Protein AF-A0A538U5B8-F1 (afdb_monomer)

pLDDT: mean 76.26, std 8.33, range [54.25, 90.81]

Organism: Eiseniibacteriota bacterium (NCBI:txid2212470)

Mean predicted aligned error: 8.86 Å

Radius of gyration: 15.43 Å; Cα contacts (8 Å, |Δi|>4): 50; chains: 1; bounding box: 26×41×40 Å

Structure (mmCIF, N/CA/C/O backbone):
data_AF-A0A538U5B8-F1
#
_entry.id   AF-A0A538U5B8-F1
#
loop_
_atom_site.group_PDB
_atom_site.id
_atom_site.type_symbol
_atom_site.label_atom_id
_atom_site.label_alt_id
_atom_site.label_comp_id
_atom_site.label_asym_id
_atom_site.label_entity_id
_atom_site.label_seq_id
_atom_site.pdbx_PDB_ins_code
_atom_site.Cartn_x
_atom_site.Cartn_y
_atom_site.Cartn_z
_atom_site.occupancy
_atom_site.B_iso_or_equiv
_atom_site.auth_seq_id
_atom_site.auth_comp_id
_atom_site.auth_asym_id
_atom_site.auth_atom_id
_atom_site.pdbx_PDB_model_num
ATOM 1 N N . GLU A 1 1 ? -1.789 -12.547 -2.329 1.00 54.25 1 GLU A N 1
ATOM 2 C CA . GLU A 1 1 ? -1.277 -13.918 -2.467 1.00 54.25 1 GLU A CA 1
ATOM 3 C C . GLU A 1 1 ? -0.818 -14.069 -3.900 1.00 54.25 1 GLU A C 1
ATOM 5 O O . GLU A 1 1 ? -1.522 -13.591 -4.786 1.00 54.25 1 GLU A O 1
ATOM 10 N N . VAL A 1 2 ? 0.390 -14.567 -4.127 1.00 56.81 2 VAL A N 1
ATOM 11 C CA . VAL A 1 2 ? 0.792 -14.984 -5.473 1.00 56.81 2 VAL A CA 1
ATOM 12 C C . VAL A 1 2 ? 0.435 -16.459 -5.544 1.00 56.81 2 VAL A C 1
ATOM 14 O O . VAL A 1 2 ? 0.918 -17.233 -4.723 1.00 56.81 2 VAL A O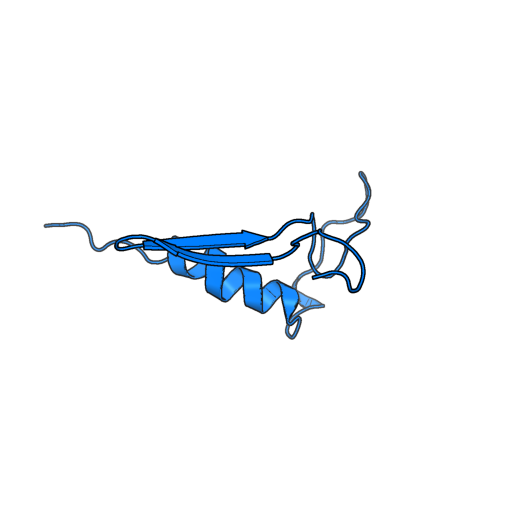 1
ATOM 17 N N . GLU A 1 3 ? -0.472 -16.833 -6.447 1.00 56.12 3 GLU A N 1
ATOM 18 C CA . GLU A 1 3 ? -0.915 -18.226 -6.553 1.00 56.12 3 GLU A CA 1
ATOM 19 C C . GLU A 1 3 ? 0.299 -19.146 -6.741 1.00 56.12 3 GLU A C 1
ATOM 21 O O . GLU A 1 3 ? 1.082 -18.983 -7.678 1.00 56.12 3 GLU A O 1
ATOM 26 N N . GLY A 1 4 ? 0.465 -20.096 -5.818 1.00 70.75 4 GLY A N 1
ATOM 27 C CA . GLY A 1 4 ? 1.561 -21.064 -5.838 1.00 70.75 4 GLY A CA 1
ATOM 28 C C . GLY A 1 4 ? 2.815 -20.679 -5.045 1.00 70.75 4 GLY A C 1
ATOM 29 O O . GLY A 1 4 ? 3.788 -21.429 -5.111 1.00 70.75 4 GLY A O 1
ATOM 30 N N . THR A 1 5 ? 2.821 -19.576 -4.285 1.00 70.88 5 THR A N 1
ATOM 31 C CA . THR A 1 5 ? 3.905 -19.263 -3.334 1.00 70.88 5 THR A CA 1
ATOM 32 C C . THR A 1 5 ? 3.372 -18.985 -1.926 1.00 70.88 5 THR A C 1
ATOM 34 O O . THR A 1 5 ? 2.273 -18.464 -1.758 1.00 70.88 5 THR A O 1
ATOM 37 N N . ASP A 1 6 ? 4.175 -19.277 -0.897 1.00 75.31 6 ASP A N 1
ATOM 38 C CA . ASP A 1 6 ? 3.887 -18.914 0.504 1.00 75.31 6 ASP A CA 1
ATOM 39 C C . ASP A 1 6 ? 4.080 -17.400 0.784 1.00 75.31 6 ASP A C 1
ATOM 41 O O . ASP A 1 6 ? 4.210 -16.969 1.933 1.00 75.31 6 ASP A O 1
ATOM 45 N N . GLU A 1 7 ? 4.130 -16.555 -0.254 1.00 75.12 7 GLU A N 1
ATOM 46 C CA . GLU A 1 7 ? 4.342 -15.116 -0.099 1.00 75.12 7 GLU A CA 1
ATOM 47 C C . GLU A 1 7 ? 3.033 -14.344 0.102 1.00 75.12 7 GLU A C 1
ATOM 49 O O . GLU A 1 7 ? 2.159 -14.235 -0.770 1.00 75.12 7 GLU A O 1
ATOM 54 N N . VAL A 1 8 ? 2.951 -13.679 1.253 1.00 73.38 8 VAL A N 1
ATOM 55 C CA . VAL A 1 8 ? 1.847 -12.784 1.597 1.00 73.38 8 VAL A CA 1
ATOM 56 C C . VAL A 1 8 ? 2.233 -11.338 1.287 1.00 73.38 8 VAL A C 1
ATOM 58 O O . VAL A 1 8 ? 2.957 -10.689 2.036 1.00 73.38 8 VAL A O 1
ATOM 61 N N . LYS A 1 9 ? 1.702 -10.806 0.180 1.00 77.38 9 LYS A N 1
ATOM 62 C CA . LYS A 1 9 ? 1.899 -9.399 -0.225 1.00 77.38 9 LYS A CA 1
ATOM 63 C C . LYS A 1 9 ? 1.032 -8.402 0.542 1.00 77.38 9 LYS A C 1
ATOM 65 O O . LYS A 1 9 ? 1.384 -7.236 0.613 1.00 77.38 9 LYS A O 1
ATOM 70 N N . TYR A 1 10 ? -0.095 -8.828 1.103 1.00 81.94 10 TYR A N 1
ATOM 71 C CA . TYR A 1 10 ? -0.993 -7.959 1.858 1.00 81.94 10 TYR A CA 1
ATOM 72 C C . TYR A 1 10 ? -1.534 -8.704 3.068 1.00 81.94 10 TYR A C 1
ATOM 74 O O . TYR A 1 10 ? -2.051 -9.810 2.930 1.00 81.94 10 TYR A O 1
ATOM 82 N N . LEU A 1 11 ? -1.432 -8.084 4.238 1.00 84.00 1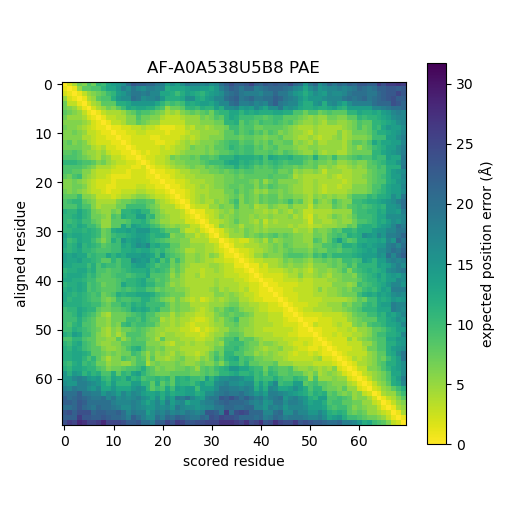1 LEU A N 1
ATOM 83 C CA . LEU A 1 11 ? -1.953 -8.612 5.486 1.00 84.00 11 LEU A CA 1
ATOM 84 C C . LEU A 1 11 ? -2.686 -7.495 6.219 1.00 84.00 11 LEU A C 1
ATOM 86 O O . LEU A 1 11 ? -2.119 -6.441 6.491 1.00 84.00 11 LEU A O 1
ATOM 90 N N . HIS A 1 12 ? -3.944 -7.727 6.561 1.00 86.56 12 HIS A N 1
ATOM 91 C CA . HIS A 1 12 ? -4.734 -6.799 7.354 1.00 86.56 12 HIS A CA 1
ATOM 92 C C . HIS A 1 12 ? -5.511 -7.564 8.410 1.00 86.56 12 HIS A C 1
ATOM 94 O O . HIS A 1 12 ? -6.094 -8.608 8.125 1.00 86.56 12 HIS A O 1
ATOM 100 N N . GLY A 1 13 ? -5.522 -7.040 9.629 1.00 86.69 13 GLY A N 1
ATOM 101 C CA . GLY A 1 13 ? -6.204 -7.681 10.738 1.00 86.69 13 GLY A CA 1
ATOM 102 C C . GLY A 1 13 ? -6.445 -6.741 11.905 1.00 86.69 13 GLY A C 1
ATOM 103 O O . GLY A 1 13 ? -5.959 -5.609 11.952 1.00 86.69 13 GLY A O 1
ATOM 104 N N . GLN A 1 14 ? -7.215 -7.232 12.870 1.00 88.56 14 GLN A N 1
ATOM 105 C CA . GLN A 1 14 ? -7.444 -6.553 14.139 1.00 88.56 14 GLN A CA 1
ATOM 106 C C . GLN A 1 14 ? -6.633 -7.241 15.231 1.00 88.56 14 GLN A C 1
ATOM 108 O O . GLN A 1 14 ? -6.570 -8.468 15.287 1.00 88.56 14 GLN A O 1
ATOM 113 N N . TYR A 1 15 ? -6.026 -6.451 16.111 1.00 88.69 15 TYR A N 1
ATOM 114 C CA . TYR A 1 15 ? -5.354 -6.962 17.298 1.00 88.69 15 TYR A CA 1
ATOM 115 C C . TYR A 1 15 ? -5.670 -6.073 18.503 1.00 88.69 15 TYR A C 1
ATOM 117 O O . TYR A 1 15 ? -5.388 -4.871 18.518 1.00 88.69 15 TYR A O 1
ATOM 125 N N . GLY A 1 16 ? -6.293 -6.664 19.525 1.00 90.81 16 GLY A N 1
ATOM 126 C CA . GLY A 1 16 ? -6.764 -5.940 20.703 1.00 90.81 16 GLY A CA 1
ATOM 127 C C . GLY A 1 16 ? -7.786 -4.857 20.343 1.00 90.81 16 GLY A C 1
ATOM 128 O O . GLY A 1 16 ? -8.893 -5.158 19.912 1.00 90.81 16 GLY A O 1
ATOM 129 N N . ARG A 1 17 ? -7.419 -3.585 20.548 1.00 86.62 17 ARG A N 1
ATOM 130 C CA . ARG A 1 17 ? -8.270 -2.411 20.260 1.00 86.62 17 ARG A CA 1
ATOM 131 C C . ARG A 1 17 ? -7.864 -1.654 18.992 1.00 86.62 17 ARG A C 1
ATOM 133 O O . ARG A 1 17 ? -8.349 -0.546 18.778 1.00 86.62 17 ARG A O 1
ATOM 140 N N . GLY A 1 18 ? -6.931 -2.198 18.215 1.00 81.44 18 GLY A N 1
ATOM 141 C CA . GLY A 1 18 ? -6.382 -1.558 17.026 1.00 81.44 18 GLY A CA 1
ATOM 142 C C . GLY A 1 18 ? -6.445 -2.461 15.803 1.00 81.44 18 GLY A C 1
ATOM 143 O O . GLY A 1 18 ? -6.776 -3.645 15.885 1.00 81.44 18 GLY A O 1
ATOM 144 N N . THR A 1 19 ? -6.097 -1.883 14.664 1.00 86.88 19 THR A N 1
ATOM 145 C CA . THR A 1 19 ? -5.920 -2.595 13.402 1.00 86.88 19 THR A CA 1
ATOM 146 C C . THR A 1 19 ? -4.460 -2.519 12.983 1.00 86.88 19 THR A C 1
ATOM 148 O O . THR A 1 19 ? -3.750 -1.572 13.328 1.00 86.88 19 THR A O 1
ATOM 151 N N . PHE A 1 20 ? -3.997 -3.533 12.265 1.00 84.44 20 PHE A N 1
ATOM 152 C CA . PHE A 1 20 ? -2.695 -3.523 11.621 1.00 84.44 20 PHE A CA 1
ATOM 153 C C . PHE A 1 20 ? -2.874 -3.841 10.143 1.00 84.44 20 PHE A C 1
ATOM 155 O O . PHE A 1 20 ? -3.746 -4.620 9.753 1.00 84.44 20 PHE A O 1
ATOM 162 N N . THR A 1 21 ? -2.037 -3.215 9.329 1.00 84.19 21 THR A N 1
ATOM 163 C CA . THR A 1 21 ? -2.030 -3.398 7.885 1.00 84.19 21 THR A CA 1
ATOM 164 C C . THR A 1 21 ? -0.584 -3.429 7.423 1.00 84.19 21 THR A C 1
ATOM 166 O O . THR A 1 21 ? 0.195 -2.542 7.764 1.00 84.19 21 THR A O 1
ATOM 169 N N . PHE A 1 22 ? -0.236 -4.441 6.644 1.00 80.75 22 PHE A N 1
ATOM 170 C CA . PHE A 1 22 ? 1.044 -4.609 5.981 1.00 80.75 22 PHE A CA 1
ATOM 171 C C . PHE A 1 22 ? 0.790 -4.802 4.487 1.00 80.75 22 PHE A C 1
ATOM 173 O O . PHE A 1 22 ? -0.065 -5.595 4.094 1.00 80.75 22 PHE A O 1
ATOM 180 N N . LEU A 1 23 ? 1.533 -4.074 3.660 1.00 79.44 23 LEU A N 1
ATOM 181 C CA . LEU A 1 23 ? 1.583 -4.266 2.217 1.00 79.44 23 LEU A CA 1
ATOM 182 C C . LEU A 1 23 ? 3.059 -4.365 1.821 1.00 79.44 23 LEU A C 1
ATOM 184 O O . LEU A 1 23 ? 3.823 -3.439 2.074 1.00 79.44 23 LEU A O 1
ATOM 188 N N . GLY A 1 24 ? 3.452 -5.500 1.253 1.00 75.50 24 GLY A N 1
ATOM 189 C CA . GLY A 1 24 ? 4.788 -5.744 0.724 1.00 75.50 24 GLY A CA 1
ATOM 190 C C . GLY A 1 24 ? 4.895 -5.304 -0.736 1.00 75.50 24 GLY A C 1
ATOM 191 O O . GLY A 1 24 ? 3.994 -5.567 -1.533 1.00 75.50 24 GLY A O 1
ATOM 192 N N . GLY A 1 25 ? 6.012 -4.663 -1.081 1.00 76.06 25 GLY A N 1
ATOM 193 C CA . GLY A 1 25 ? 6.273 -4.077 -2.401 1.00 76.06 25 GLY A CA 1
ATOM 194 C C . GLY A 1 25 ? 6.619 -2.589 -2.304 1.00 76.06 25 GLY A C 1
ATOM 195 O O . GLY A 1 25 ? 6.419 -1.976 -1.258 1.00 76.06 25 GLY A O 1
ATOM 196 N N . HIS A 1 26 ? 7.175 -2.025 -3.379 1.00 73.69 26 HIS A N 1
ATOM 197 C CA . HIS A 1 26 ? 7.499 -0.595 -3.461 1.00 73.69 26 HIS A CA 1
ATOM 198 C C . HIS A 1 26 ? 6.281 0.218 -3.912 1.00 73.69 26 HIS A C 1
ATOM 200 O O . HIS A 1 26 ? 5.776 1.054 -3.166 1.00 73.69 26 HIS A O 1
ATOM 206 N N . ASP A 1 27 ? 5.775 -0.083 -5.107 1.00 75.62 27 ASP A N 1
ATOM 207 C CA . ASP A 1 27 ? 4.589 0.536 -5.686 1.00 75.62 27 ASP A CA 1
ATOM 208 C C . ASP A 1 27 ? 3.592 -0.571 -6.094 1.00 75.62 27 ASP A C 1
ATOM 210 O O . ASP A 1 27 ? 4.002 -1.586 -6.668 1.00 75.62 27 ASP A O 1
ATOM 214 N N . PRO A 1 28 ? 2.298 -0.451 -5.739 1.00 78.31 28 PRO A N 1
ATOM 215 C CA . PRO A 1 28 ? 1.290 -1.453 -6.079 1.00 78.31 28 PRO A CA 1
ATOM 216 C C . PRO A 1 28 ? 0.990 -1.550 -7.582 1.00 78.31 28 PRO A C 1
ATOM 218 O O . PRO A 1 28 ? 0.536 -2.604 -8.023 1.00 78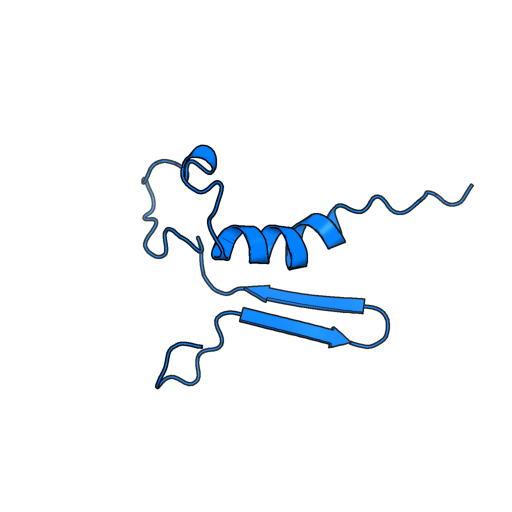.31 28 PRO A O 1
ATOM 221 N N . GLU A 1 29 ? 1.210 -0.480 -8.345 1.00 78.00 29 GLU A N 1
ATOM 222 C CA . GLU A 1 29 ? 0.971 -0.421 -9.791 1.00 78.00 29 GLU A CA 1
ATOM 223 C C . GLU A 1 29 ? 2.286 -0.416 -10.592 1.00 78.00 29 GLU A C 1
ATOM 225 O O . GLU A 1 29 ? 2.274 -0.756 -11.772 1.00 78.00 29 GLU A O 1
ATOM 230 N N . ASP A 1 30 ? 3.423 -0.116 -9.948 1.00 75.44 30 ASP A N 1
ATOM 231 C CA . ASP A 1 30 ? 4.763 -0.158 -10.552 1.00 75.44 30 ASP A CA 1
ATOM 232 C C . ASP A 1 30 ? 5.774 -0.997 -9.739 1.00 75.44 30 ASP A C 1
ATOM 234 O O . ASP A 1 30 ? 6.668 -0.510 -9.044 1.00 75.44 30 ASP A O 1
ATOM 238 N N . TYR A 1 31 ? 5.643 -2.321 -9.820 1.00 70.38 31 TYR A N 1
ATOM 239 C CA . TYR A 1 31 ? 6.449 -3.239 -9.008 1.00 70.38 31 TYR A CA 1
ATOM 240 C C . TYR A 1 31 ? 7.965 -3.180 -9.290 1.00 70.38 31 TYR A C 1
ATOM 242 O O . TYR A 1 31 ? 8.755 -3.565 -8.428 1.00 70.38 31 TYR A O 1
ATOM 250 N N . GLN A 1 32 ? 8.380 -2.751 -10.487 1.00 75.69 32 GLN A N 1
ATOM 251 C CA . GLN A 1 32 ? 9.785 -2.768 -10.903 1.00 75.69 32 GLN A CA 1
ATOM 252 C C . GLN A 1 32 ? 10.516 -1.442 -10.688 1.00 75.69 32 GLN A C 1
ATOM 254 O O . GLN A 1 32 ? 11.736 -1.469 -10.826 1.00 75.69 32 GLN A O 1
ATOM 259 N N . HIS A 1 33 ? 9.810 -0.352 -10.338 1.00 77.38 33 HIS A N 1
ATOM 260 C CA . HIS A 1 33 ? 10.319 1.026 -10.210 1.00 77.38 33 HIS A CA 1
ATOM 261 C C . HIS A 1 33 ? 11.818 1.085 -9.891 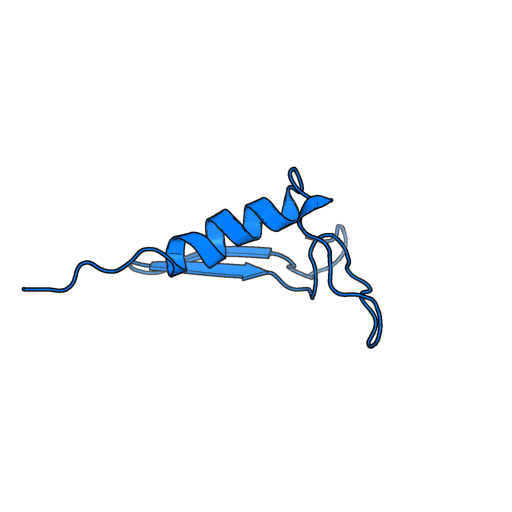1.00 77.38 33 HIS A C 1
ATOM 263 O O . HIS A 1 33 ? 12.248 0.860 -8.753 1.00 77.38 33 HIS A O 1
ATOM 269 N N . MET A 1 34 ? 12.628 1.367 -10.912 1.00 81.12 34 MET A N 1
ATOM 270 C CA . MET A 1 34 ? 14.079 1.313 -10.796 1.00 81.12 34 MET A CA 1
ATOM 271 C C . MET A 1 34 ? 14.623 2.633 -10.255 1.00 81.12 34 MET A C 1
ATOM 273 O O . MET A 1 34 ? 14.025 3.704 -10.378 1.00 81.12 34 MET A O 1
A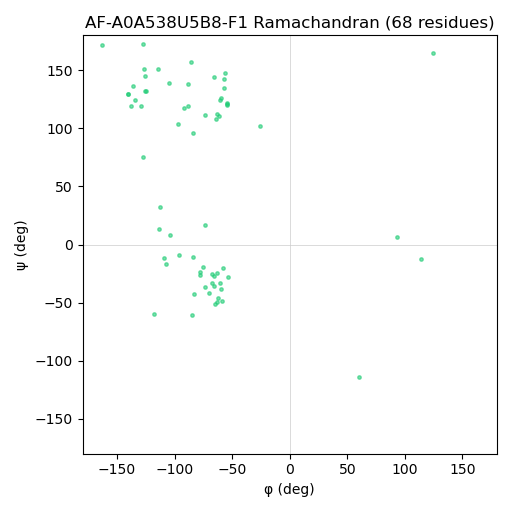TOM 277 N N . VAL A 1 35 ? 15.816 2.582 -9.660 1.00 78.38 35 VAL A N 1
ATOM 278 C CA . VAL A 1 35 ? 16.494 3.796 -9.193 1.00 78.38 35 VAL A CA 1
ATOM 279 C C . VAL A 1 35 ? 16.812 4.689 -10.396 1.00 78.38 35 VAL A C 1
ATOM 281 O O . VAL A 1 35 ? 17.664 4.351 -11.215 1.00 78.38 35 VAL A O 1
ATOM 284 N N . GLY A 1 36 ? 16.140 5.839 -10.475 1.00 81.94 36 GLY A N 1
ATOM 285 C CA . GLY A 1 36 ? 16.278 6.809 -11.566 1.00 81.94 36 GLY A CA 1
ATOM 286 C C . GLY A 1 36 ? 15.027 6.967 -12.432 1.00 81.94 36 GLY A C 1
ATOM 287 O O . GLY A 1 36 ? 14.947 7.952 -13.166 1.00 81.94 36 GLY A O 1
ATOM 288 N N . ASP A 1 37 ? 14.047 6.067 -12.309 1.00 82.38 37 ASP A N 1
ATOM 289 C CA . ASP A 1 37 ? 12.750 6.236 -12.960 1.00 82.38 37 ASP A CA 1
ATOM 290 C C . ASP A 1 37 ? 12.007 7.445 -12.367 1.00 82.38 37 ASP A C 1
ATOM 292 O O . ASP A 1 37 ? 12.130 7.728 -11.164 1.00 82.38 37 ASP A O 1
ATOM 296 N N . PRO A 1 38 ? 11.247 8.192 -13.190 1.00 83.69 38 PRO A N 1
ATOM 297 C CA . PRO A 1 38 ? 10.466 9.325 -12.712 1.00 83.69 38 PRO A CA 1
ATOM 298 C C . PRO A 1 38 ? 9.510 8.886 -11.600 1.00 83.69 38 PRO A C 1
ATOM 300 O O . PRO A 1 38 ? 9.020 7.762 -11.596 1.00 83.69 38 PRO A O 1
ATOM 303 N N . ALA A 1 39 ? 9.237 9.780 -10.648 1.00 81.12 39 ALA A N 1
ATOM 304 C CA . ALA A 1 39 ? 8.300 9.486 -9.568 1.00 81.12 39 ALA A CA 1
ATOM 305 C C . ALA A 1 39 ? 6.921 9.102 -10.127 1.00 81.12 39 ALA A C 1
ATOM 307 O O . ALA A 1 39 ? 6.461 9.704 -11.103 1.00 81.12 39 ALA A O 1
ATOM 308 N N . THR A 1 40 ? 6.255 8.140 -9.483 1.00 79.44 40 THR A N 1
ATOM 309 C CA . THR A 1 40 ? 4.953 7.659 -9.940 1.00 79.44 40 THR A CA 1
ATOM 310 C C . THR A 1 40 ? 3.927 8.787 -9.957 1.00 79.44 40 THR A C 1
ATOM 312 O O . THR A 1 40 ? 3.670 9.447 -8.945 1.00 79.44 40 THR A O 1
ATOM 315 N N . A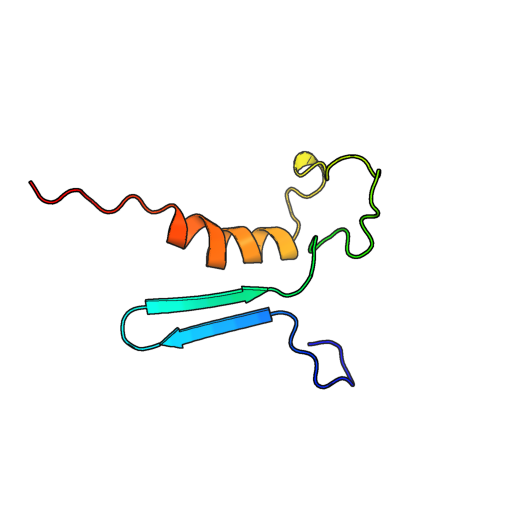SP A 1 41 ? 3.307 9.003 -11.114 1.00 82.31 41 ASP A N 1
ATOM 316 C CA . ASP A 1 41 ? 2.239 9.982 -11.265 1.00 82.31 41 ASP A CA 1
ATOM 317 C C . ASP A 1 41 ? 0.894 9.374 -10.853 1.00 82.31 41 ASP A C 1
ATOM 319 O O . ASP A 1 41 ? 0.188 8.731 -11.633 1.00 82.31 41 ASP A O 1
ATOM 323 N N . LEU A 1 42 ? 0.516 9.627 -9.600 1.00 76.06 42 LEU A N 1
ATOM 324 C CA . LEU A 1 42 ? -0.736 9.152 -9.007 1.00 76.06 42 LEU A CA 1
ATOM 325 C C . LEU A 1 42 ? -1.992 9.610 -9.767 1.00 76.06 42 LEU A C 1
ATOM 327 O O . LEU A 1 42 ? -3.051 8.997 -9.617 1.00 76.06 42 LEU A O 1
ATOM 331 N N . SER A 1 43 ? -1.911 10.670 -10.582 1.00 81.88 43 SER A N 1
ATOM 332 C CA . SER A 1 43 ? -3.058 11.139 -11.367 1.00 81.88 43 SER A CA 1
ATOM 333 C C . SER A 1 43 ? -3.491 10.125 -12.432 1.00 81.88 43 SER A C 1
ATOM 335 O O . SER A 1 43 ? -4.683 10.040 -12.745 1.00 81.88 43 SER A O 1
ATOM 337 N N . GLN A 1 44 ? -2.556 9.298 -12.911 1.00 83.12 44 GLN A N 1
ATOM 338 C CA . GLN A 1 44 ? -2.803 8.241 -13.895 1.00 83.12 44 GLN A CA 1
ATOM 339 C C . GLN A 1 44 ? -3.516 7.026 -13.279 1.00 83.12 44 GLN A C 1
ATOM 341 O O . GLN A 1 44 ? -4.188 6.275 -13.982 1.00 83.12 44 GLN A O 1
ATOM 346 N N . TYR A 1 45 ? -3.474 6.886 -11.950 1.00 81.69 45 TYR A N 1
ATOM 347 C CA . TYR A 1 45 ? -3.990 5.729 -11.212 1.00 81.69 45 TYR A CA 1
ATOM 348 C C . TYR A 1 45 ? -5.204 6.056 -10.336 1.00 81.69 45 TYR A C 1
ATOM 350 O O . TYR A 1 45 ? -5.438 5.436 -9.298 1.00 81.69 45 TYR A O 1
ATOM 358 N N . ARG A 1 46 ? -6.042 7.007 -10.765 1.00 78.38 46 ARG A N 1
ATOM 359 C CA . ARG A 1 46 ? -7.218 7.476 -10.003 1.00 78.38 46 ARG A CA 1
ATOM 360 C C . ARG A 1 46 ? -8.185 6.363 -9.568 1.00 78.38 46 ARG A C 1
ATOM 362 O O . ARG A 1 46 ? -8.885 6.511 -8.566 1.00 78.38 46 ARG A O 1
ATOM 369 N N . HIS A 1 47 ? -8.237 5.266 -10.323 1.00 82.31 47 HIS A N 1
ATOM 370 C CA . HIS A 1 47 ? -9.096 4.106 -10.063 1.00 82.31 47 HIS A CA 1
ATOM 371 C C . HIS A 1 47 ? -8.319 2.832 -9.707 1.00 82.31 47 HIS A C 1
ATOM 373 O O . HIS A 1 47 ? -8.917 1.758 -9.689 1.00 82.31 47 HIS A O 1
ATOM 379 N N . SER A 1 48 ? -7.022 2.941 -9.400 1.00 83.50 48 SER A N 1
ATOM 380 C CA . SER A 1 48 ? -6.212 1.788 -9.010 1.00 83.50 48 SER A CA 1
ATOM 381 C C . SER A 1 48 ? -6.786 1.123 -7.749 1.00 83.50 48 SER A C 1
ATOM 383 O O . SER A 1 48 ? -6.978 1.788 -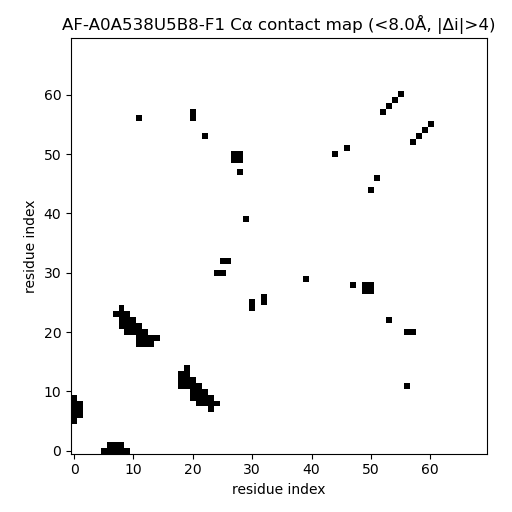6.717 1.00 83.50 48 SER A O 1
ATOM 385 N N . PRO A 1 49 ? -7.059 -0.192 -7.799 1.00 79.94 49 PRO A N 1
ATOM 386 C CA . PRO A 1 49 ? -7.479 -0.942 -6.626 1.00 79.94 49 PRO A CA 1
ATOM 387 C C . PRO A 1 49 ? -6.348 -1.059 -5.593 1.00 79.94 49 PRO A C 1
ATOM 389 O O . PRO A 1 49 ? -6.635 -1.015 -4.395 1.00 79.94 49 PRO A O 1
ATOM 392 N N . GLY A 1 50 ? -5.084 -1.135 -6.030 1.00 80.69 50 GLY A N 1
ATOM 393 C CA . GLY A 1 50 ? -3.913 -1.221 -5.156 1.00 80.69 50 GLY A CA 1
ATOM 394 C C . GLY A 1 50 ? -3.713 0.033 -4.304 1.00 80.69 50 GLY A C 1
ATOM 395 O O . GLY A 1 50 ? -3.660 -0.049 -3.073 1.00 80.69 50 GLY A O 1
ATOM 396 N N . TYR A 1 51 ? -3.718 1.215 -4.925 1.00 83.06 51 TYR A N 1
ATOM 397 C CA . TYR A 1 51 ? -3.624 2.478 -4.189 1.00 83.06 51 TYR A CA 1
ATOM 398 C C . TYR A 1 51 ? -4.844 2.729 -3.296 1.00 83.06 51 TYR A C 1
ATOM 400 O O . TYR A 1 51 ? -4.684 3.224 -2.178 1.00 83.06 51 TYR A O 1
ATOM 408 N N . ARG A 1 52 ? -6.062 2.344 -3.713 1.00 82.94 52 ARG A N 1
ATOM 40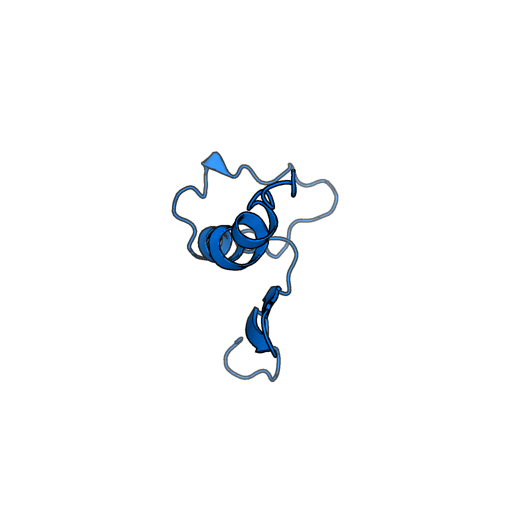9 C CA . ARG A 1 52 ? -7.254 2.432 -2.840 1.00 82.94 52 ARG A CA 1
ATOM 410 C C . ARG A 1 52 ? -7.108 1.601 -1.571 1.00 82.94 52 ARG A C 1
ATOM 412 O O . ARG A 1 52 ? -7.541 2.045 -0.510 1.00 82.94 52 ARG A O 1
ATOM 419 N N . LEU A 1 53 ? -6.501 0.424 -1.672 1.00 78.56 53 LEU A N 1
ATOM 420 C CA . LEU A 1 53 ? -6.223 -0.451 -0.536 1.00 78.56 53 LEU A CA 1
ATOM 421 C C . LEU A 1 53 ? -5.274 0.215 0.471 1.00 78.56 53 LEU A C 1
ATOM 423 O O . LEU A 1 53 ? -5.566 0.230 1.668 1.00 78.56 53 LEU A O 1
ATOM 427 N N . ILE A 1 54 ? -4.191 0.835 -0.012 1.00 79.12 54 ILE A N 1
ATOM 428 C CA . ILE A 1 54 ? -3.237 1.582 0.827 1.00 79.12 54 ILE A CA 1
ATOM 429 C C . ILE A 1 54 ? -3.914 2.778 1.494 1.00 79.12 54 ILE A C 1
ATOM 431 O O . ILE A 1 54 ? -3.805 2.970 2.706 1.00 79.12 54 ILE A O 1
ATOM 435 N N . LEU A 1 55 ? -4.629 3.584 0.712 1.00 74.81 55 LEU A N 1
ATOM 436 C CA . LEU A 1 55 ? -5.279 4.788 1.214 1.00 74.81 55 LEU A CA 1
ATOM 437 C C . LEU A 1 55 ? -6.276 4.452 2.326 1.00 74.81 55 LEU A C 1
ATOM 439 O O . LEU A 1 55 ? -6.211 5.041 3.402 1.00 74.81 55 LEU A O 1
ATOM 443 N N . ASN A 1 56 ? -7.141 3.462 2.108 1.00 78.50 56 ASN A N 1
ATOM 444 C CA . ASN A 1 56 ? -8.207 3.126 3.050 1.00 78.50 56 ASN A CA 1
ATOM 445 C C . ASN A 1 56 ? -7.714 2.422 4.315 1.00 78.50 56 ASN A C 1
ATOM 447 O O . ASN A 1 56 ? -8.258 2.672 5.387 1.00 78.50 56 ASN A O 1
ATOM 451 N N . ASN A 1 57 ? -6.703 1.555 4.208 1.00 74.56 57 ASN A N 1
ATOM 452 C CA . ASN A 1 57 ? -6.325 0.666 5.312 1.00 74.56 57 ASN A CA 1
ATOM 453 C C . ASN A 1 57 ? -4.989 1.031 5.975 1.00 74.56 57 ASN A C 1
ATOM 455 O O . ASN A 1 57 ? -4.686 0.488 7.038 1.00 74.56 57 ASN A O 1
ATOM 459 N N . VAL A 1 58 ? -4.197 1.932 5.381 1.00 70.88 58 VAL A N 1
ATOM 460 C CA . VAL A 1 58 ? -2.911 2.399 5.931 1.00 70.88 58 VAL A CA 1
ATOM 461 C C . VAL A 1 58 ? -2.952 3.901 6.205 1.00 70.88 58 VAL A C 1
ATOM 463 O O . VAL A 1 58 ? -2.786 4.321 7.348 1.00 70.88 58 VAL A O 1
ATOM 466 N N . LEU A 1 59 ? -3.197 4.724 5.180 1.00 71.38 59 LEU A N 1
ATOM 467 C CA . LEU A 1 59 ? -2.966 6.170 5.280 1.00 71.38 59 LEU A CA 1
ATOM 468 C C . LEU A 1 59 ? -4.121 6.937 5.935 1.00 71.38 59 LEU A C 1
ATOM 470 O O . LEU A 1 59 ? -3.865 7.783 6.786 1.00 71.38 59 LEU A O 1
ATOM 474 N N . PHE A 1 60 ? -5.383 6.648 5.610 1.00 69.62 60 PHE A N 1
ATOM 475 C CA . PHE A 1 60 ? -6.519 7.350 6.219 1.00 69.62 60 PHE A CA 1
ATOM 476 C C . PHE A 1 60 ? -6.746 7.022 7.700 1.00 69.62 60 PHE A C 1
ATOM 478 O O . PHE A 1 60 ? -6.951 7.966 8.465 1.00 69.62 60 PHE A O 1
ATOM 485 N N . PRO A 1 61 ? -6.630 5.758 8.157 1.00 64.62 61 PRO A N 1
ATOM 486 C CA . PRO A 1 61 ? -6.686 5.447 9.585 1.00 64.62 61 PRO A CA 1
ATOM 487 C C . PRO A 1 61 ? -5.564 6.136 10.377 1.00 64.62 61 PRO A C 1
ATOM 489 O O . PRO A 1 61 ? -5.767 6.533 11.521 1.00 64.62 61 PRO A O 1
ATOM 492 N N . ALA A 1 62 ? -4.387 6.319 9.766 1.00 60.69 62 ALA A N 1
ATOM 493 C CA . ALA A 1 62 ? -3.268 7.044 10.367 1.00 60.69 62 ALA A CA 1
ATOM 494 C C . ALA A 1 62 ? -3.426 8.578 10.303 1.00 60.69 62 ALA A C 1
ATOM 496 O O . ALA A 1 62 ? -2.871 9.288 11.141 1.00 60.69 62 ALA A O 1
ATOM 497 N N . ALA A 1 63 ? -4.180 9.093 9.327 1.00 62.38 63 ALA A N 1
ATOM 498 C CA . ALA A 1 63 ? -4.423 10.521 9.129 1.00 62.38 63 ALA A CA 1
ATOM 499 C C . ALA A 1 63 ? -5.567 11.081 9.991 1.00 62.38 63 ALA A C 1
ATOM 501 O O . ALA A 1 63 ? -5.738 12.303 10.058 1.00 62.38 63 ALA A O 1
ATOM 502 N N . GLU A 1 64 ? -6.356 10.227 10.653 1.00 63.47 64 GLU A N 1
ATOM 503 C CA . GLU A 1 64 ? -7.436 10.677 11.526 1.00 63.47 64 GLU A CA 1
ATOM 504 C C . GLU A 1 64 ? -6.852 11.465 12.713 1.00 63.47 64 GLU A C 1
ATOM 506 O O . GLU A 1 64 ? -6.202 10.927 13.615 1.00 63.47 64 GLU A O 1
ATOM 511 N N . LYS A 1 65 ? -7.047 12.792 12.706 1.00 62.03 65 LYS A N 1
ATOM 512 C CA . LYS A 1 65 ? -6.563 13.669 13.777 1.00 62.03 65 LYS A CA 1
ATOM 513 C C . LYS A 1 65 ? -7.232 13.266 15.087 1.00 62.03 65 LYS A C 1
ATOM 515 O O . LYS A 1 65 ? -8.417 13.532 15.293 1.00 62.03 65 LYS A O 1
ATOM 520 N N . LYS A 1 66 ? -6.459 12.692 16.013 1.00 65.62 66 LYS A N 1
ATOM 521 C CA . LYS A 1 66 ? -6.914 12.486 17.392 1.00 65.62 66 LYS A CA 1
ATOM 522 C C . LYS A 1 66 ? -7.375 13.830 17.956 1.00 65.62 66 LYS A C 1
ATOM 524 O O . LYS A 1 66 ? -6.591 14.778 18.006 1.00 65.62 66 LYS A O 1
ATOM 529 N N . LYS A 1 67 ? -8.646 13.914 18.372 1.00 69.00 67 LYS A N 1
ATOM 530 C CA . LYS A 1 67 ? -9.166 15.087 19.089 1.00 69.00 67 LYS A CA 1
ATOM 531 C C . LYS A 1 67 ? -8.265 15.330 20.300 1.00 69.00 67 LYS A C 1
ATOM 533 O O . LYS A 1 67 ? -8.105 14.433 21.129 1.00 69.00 67 LYS A O 1
ATOM 538 N N . GLN A 1 68 ? -7.646 16.511 20.368 1.00 63.91 68 GLN A N 1
ATOM 539 C CA . GLN A 1 68 ? -6.896 16.911 21.555 1.00 63.91 68 GLN A CA 1
ATOM 540 C C . GLN A 1 68 ? -7.841 16.859 22.755 1.00 63.91 68 GLN A C 1
ATOM 542 O O . GLN A 1 68 ? -8.986 17.305 22.666 1.00 63.91 68 GLN A O 1
ATOM 547 N N . ARG A 1 69 ? -7.377 16.278 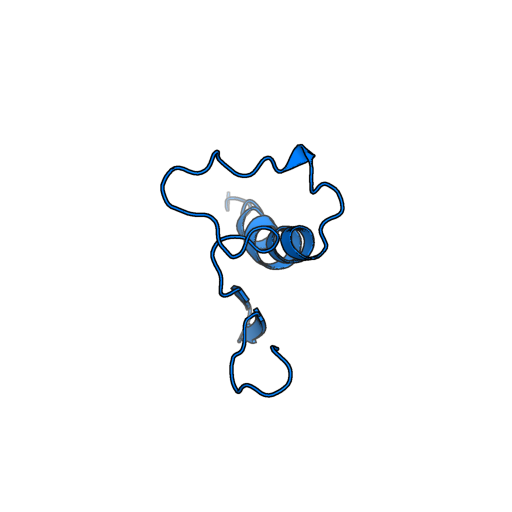23.863 1.00 61.28 69 ARG A N 1
ATOM 548 C CA . ARG A 1 69 ? -8.092 16.392 25.132 1.00 61.28 69 ARG A CA 1
ATOM 549 C C . ARG A 1 69 ? -7.882 17.817 25.636 1.00 61.28 69 ARG A C 1
ATOM 551 O O . ARG A 1 69 ? -6.746 18.172 25.936 1.00 61.28 69 ARG A O 1
ATOM 558 N N . THR A 1 70 ? -8.952 18.606 25.644 1.00 66.88 70 THR A N 1
ATOM 559 C CA . THR A 1 70 ? -9.057 19.844 26.429 1.00 66.88 70 THR A CA 1
ATOM 560 C C . THR A 1 70 ? -9.277 19.514 27.890 1.00 66.88 70 THR A C 1
ATOM 562 O O . THR A 1 70 ? -10.083 18.584 28.134 1.00 66.88 70 THR A O 1
#

Solvent-accessible surface area (backbone atoms only — not comparable to full-atom values): 4760 Å² total; per-residue (Å²): 105,51,92,94,53,98,50,73,40,62,48,74,50,76,56,95,94,46,74,51,62,50,72,63,76,88,36,82,90,45,76,75,75,51,96,84,60,78,80,84,64,63,82,82,47,80,80,40,67,53,58,50,50,44,42,65,60,51,49,47,70,68,63,57,77,76,78,75,86,126

Sequence (70 aa):
EVEGTDEVKYLHGQYGRGTFTFLGGHDPEDYQHMVGDPATDLSQYRHSPGYRLILNNVLFPAAEKKKQRT

Secondary structure (DSSP, 8-state):
--TTSS--SEEEEEETTEEEEEE-SS-SS-TT--TTSPPP-GGGGTT-HHHHHHIIIIIHHHHS-PPP--

Foldseek 3Di:
DPPPDPDDQWDWDDDDPDIDIHGDADDPVCRPDDVPDDDDDCVVCVPPPRVVCCVPRPPVVVVPDDDDDD